Protein AF-A0A7X9KZQ4-F1 (afdb_monomer)

Structure (mmCIF, N/CA/C/O backbone):
data_AF-A0A7X9KZQ4-F1
#
_entry.id   AF-A0A7X9KZQ4-F1
#
loop_
_atom_site.group_PDB
_atom_site.id
_atom_site.type_symbol
_atom_site.label_atom_id
_atom_site.label_alt_id
_atom_site.label_comp_id
_atom_site.label_asym_id
_atom_site.label_entity_id
_atom_site.label_seq_id
_atom_site.pdbx_PDB_ins_code
_atom_site.Cartn_x
_atom_site.Cartn_y
_atom_site.Cartn_z
_atom_site.occupancy
_atom_site.B_iso_or_equiv
_atom_site.auth_seq_id
_atom_site.auth_comp_id
_atom_site.auth_asym_id
_atom_site.auth_atom_id
_atom_site.pdbx_PDB_model_num
ATOM 1 N N . MET A 1 1 ? -19.941 10.161 16.113 1.00 64.06 1 MET A N 1
ATOM 2 C CA . MET A 1 1 ? -20.353 10.229 14.690 1.00 64.06 1 MET A CA 1
ATOM 3 C C . MET A 1 1 ? -20.233 8.837 14.089 1.00 64.06 1 MET A C 1
ATOM 5 O O . MET A 1 1 ? -19.388 8.089 14.554 1.00 64.06 1 MET A O 1
ATOM 9 N N . ASN A 1 2 ? -21.068 8.468 13.112 1.00 83.56 2 ASN A N 1
ATOM 10 C CA . ASN A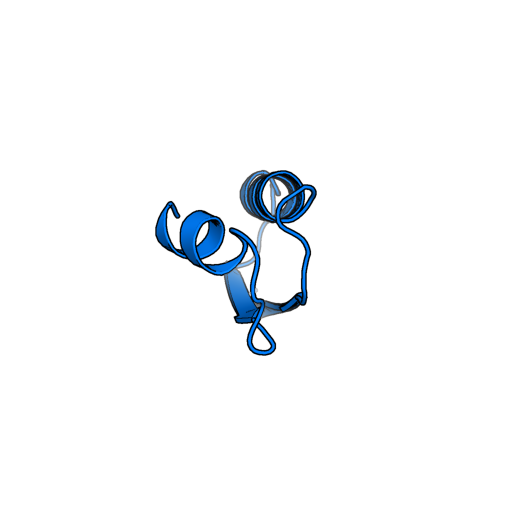 1 2 ? -20.981 7.170 12.423 1.00 83.56 2 ASN A CA 1
ATOM 11 C C . ASN A 1 2 ? -20.522 7.365 10.967 1.00 83.56 2 ASN A C 1
ATOM 13 O O . ASN A 1 2 ? -21.197 6.943 10.033 1.00 83.56 2 ASN A O 1
ATOM 17 N N . THR A 1 3 ? -19.418 8.092 10.789 1.00 91.25 3 THR A N 1
ATOM 18 C CA . THR A 1 3 ? -18.812 8.352 9.477 1.00 91.25 3 THR A CA 1
ATOM 19 C C . THR A 1 3 ? -17.807 7.244 9.168 1.00 91.25 3 THR A C 1
ATOM 21 O O . THR A 1 3 ? -16.982 6.915 10.021 1.00 91.25 3 THR A O 1
ATOM 24 N N . MET A 1 4 ? -17.893 6.674 7.966 1.00 96.00 4 MET A N 1
ATOM 25 C CA . MET A 1 4 ? -16.900 5.753 7.412 1.00 96.00 4 MET A CA 1
ATOM 26 C C . MET A 1 4 ? -16.113 6.482 6.323 1.00 96.00 4 MET A C 1
ATOM 28 O O . MET A 1 4 ? -16.722 7.088 5.440 1.00 96.00 4 MET A O 1
ATOM 32 N N . VAL A 1 5 ? -14.785 6.423 6.384 1.00 97.75 5 VAL A N 1
ATOM 33 C CA . VAL A 1 5 ? -13.893 6.940 5.339 1.00 97.75 5 VAL A CA 1
ATOM 34 C C . VAL A 1 5 ? -13.353 5.777 4.513 1.00 97.75 5 VAL A C 1
ATOM 36 O O . VAL A 1 5 ? -12.715 4.880 5.053 1.00 97.75 5 VAL A O 1
ATOM 39 N N . SER A 1 6 ? -13.560 5.809 3.200 1.00 98.31 6 SER A N 1
ATOM 40 C CA . SER A 1 6 ? -12.941 4.851 2.281 1.00 98.31 6 SER A CA 1
ATOM 41 C C . SER A 1 6 ? -11.724 5.498 1.624 1.00 98.31 6 SER A C 1
ATOM 43 O O . SER A 1 6 ? -11.850 6.482 0.892 1.00 98.31 6 SER A O 1
ATOM 45 N N . ILE A 1 7 ? -10.535 4.960 1.888 1.00 98.38 7 ILE A N 1
ATOM 46 C CA . ILE A 1 7 ? -9.285 5.391 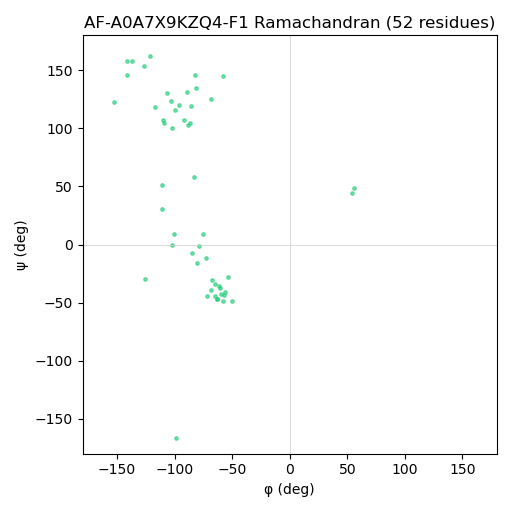1.258 1.00 98.38 7 ILE A CA 1
ATOM 47 C C . ILE A 1 7 ? -9.111 4.590 -0.033 1.00 98.38 7 ILE A C 1
ATOM 49 O O . ILE A 1 7 ? -8.719 3.426 -0.003 1.00 98.38 7 ILE A O 1
ATOM 53 N N . CYS A 1 8 ? -9.395 5.211 -1.177 1.00 98.44 8 CYS A N 1
ATOM 54 C CA . CYS A 1 8 ? -9.176 4.604 -2.490 1.00 98.44 8 CYS A CA 1
ATOM 55 C C . CYS A 1 8 ? -7.735 4.855 -2.956 1.00 98.44 8 CYS A C 1
ATOM 57 O O . CYS A 1 8 ? -7.398 5.959 -3.385 1.00 98.44 8 CYS A O 1
ATOM 59 N N . CYS A 1 9 ? -6.887 3.832 -2.891 1.00 98.44 9 CYS A N 1
ATOM 60 C CA . CYS A 1 9 ? -5.496 3.881 -3.328 1.00 98.44 9 CYS A CA 1
ATOM 61 C C . CYS A 1 9 ? -5.348 3.190 -4.690 1.00 98.44 9 CYS A C 1
ATOM 63 O O . CYS A 1 9 ? -5.291 1.966 -4.773 1.00 98.44 9 CYS A O 1
ATOM 65 N N . ALA A 1 10 ? -5.294 3.973 -5.768 1.00 98.25 10 ALA A N 1
ATOM 66 C CA . ALA A 1 10 ? -4.928 3.464 -7.087 1.00 98.25 10 ALA A CA 1
ATOM 67 C C . ALA A 1 10 ? -3.400 3.372 -7.204 1.00 98.25 10 ALA A C 1
ATOM 69 O O . ALA A 1 10 ? -2.690 4.310 -6.832 1.00 98.25 10 ALA A O 1
ATOM 70 N N . THR A 1 11 ? -2.889 2.258 -7.721 1.00 98.25 11 THR A N 1
ATOM 71 C CA . THR A 1 11 ? -1.449 2.007 -7.816 1.00 98.25 11 THR A CA 1
ATOM 72 C C . THR A 1 11 ? -1.078 1.301 -9.120 1.00 98.25 11 THR A C 1
ATOM 74 O O . THR A 1 11 ? -1.841 0.483 -9.628 1.00 98.25 11 THR A O 1
ATOM 77 N N . TYR A 1 12 ? 0.101 1.626 -9.657 1.00 98.56 12 TYR A N 1
ATOM 78 C CA . TYR A 1 12 ? 0.705 0.970 -10.817 1.00 98.56 12 TYR A CA 1
ATOM 79 C C . TYR A 1 12 ? 2.229 1.100 -10.744 1.00 98.56 12 TYR A C 1
ATOM 81 O O . TYR A 1 12 ? 2.751 2.211 -10.691 1.00 98.56 12 TYR A O 1
ATOM 89 N N . MET A 1 13 ? 2.949 -0.020 -10.756 1.00 98.31 13 MET A N 1
ATOM 90 C CA . MET A 1 13 ? 4.414 -0.081 -10.687 1.00 98.31 13 MET A CA 1
ATOM 91 C C . MET A 1 13 ? 5.021 0.674 -9.485 1.00 98.31 13 MET A C 1
ATOM 93 O O . MET A 1 13 ? 5.987 1.431 -9.621 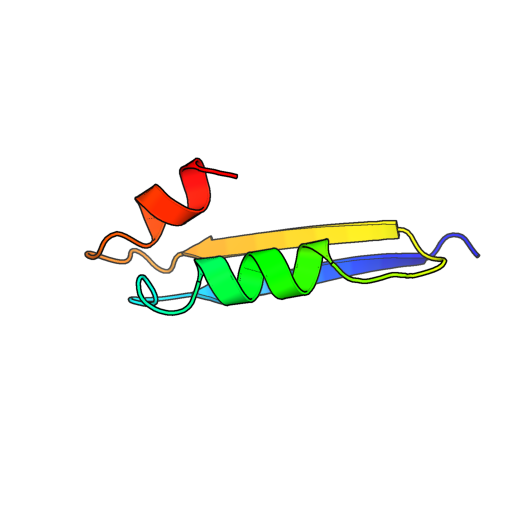1.00 98.31 13 MET A O 1
ATOM 97 N N . HIS A 1 14 ? 4.435 0.504 -8.297 1.00 98.38 14 HIS A N 1
ATOM 98 C CA . HIS A 1 14 ? 4.845 1.210 -7.078 1.00 98.38 14 HIS A CA 1
ATOM 99 C C . HIS A 1 14 ? 5.507 0.297 -6.041 1.00 98.38 14 HIS A C 1
ATOM 101 O O . HIS A 1 14 ? 5.442 0.594 -4.846 1.00 98.38 14 HIS A O 1
ATOM 107 N N . GLU A 1 15 ? 6.197 -0.775 -6.443 1.00 98.50 15 GLU A N 1
ATOM 108 C CA . GLU A 1 15 ? 6.824 -1.698 -5.482 1.00 98.50 15 GLU A CA 1
ATOM 109 C C . GLU A 1 15 ? 7.749 -1.008 -4.459 1.00 98.50 15 GLU A C 1
ATOM 111 O O . GLU A 1 15 ? 7.892 -1.463 -3.329 1.00 98.50 15 GLU A O 1
ATOM 116 N N . LYS A 1 16 ? 8.348 0.130 -4.828 1.00 98.50 16 LYS A N 1
ATOM 117 C CA . LYS A 1 16 ? 9.269 0.891 -3.968 1.00 98.50 16 LYS A CA 1
ATOM 118 C C . LYS A 1 16 ? 8.578 1.777 -2.931 1.00 98.50 16 LYS A C 1
ATOM 120 O O . LYS A 1 16 ? 9.248 2.249 -2.018 1.00 98.50 16 LYS A O 1
ATOM 125 N N . TYR A 1 17 ? 7.282 2.036 -3.087 1.00 98.25 17 TYR A N 1
ATOM 126 C CA . TYR A 1 17 ? 6.560 3.050 -2.310 1.00 98.25 17 TYR A CA 1
ATOM 127 C C . TYR A 1 17 ? 5.319 2.496 -1.617 1.00 98.25 17 TYR A C 1
ATOM 129 O O . TYR A 1 17 ? 4.963 2.974 -0.543 1.00 98.25 17 TYR A O 1
ATOM 137 N N . LEU A 1 18 ? 4.681 1.473 -2.196 1.00 98.56 18 LEU A N 1
ATOM 138 C CA . LEU A 1 18 ? 3.368 1.018 -1.753 1.00 98.56 18 LEU A CA 1
ATOM 139 C C . LEU A 1 18 ? 3.355 0.571 -0.286 1.00 98.56 18 LEU A C 1
ATOM 141 O O . LEU A 1 18 ? 2.445 0.954 0.438 1.00 98.56 18 LEU A O 1
ATOM 145 N N . ALA A 1 19 ? 4.369 -0.168 0.174 1.00 98.62 19 ALA A N 1
ATOM 146 C CA . ALA A 1 19 ? 4.447 -0.587 1.576 1.00 98.62 19 ALA A CA 1
ATOM 147 C C . ALA A 1 19 ? 4.450 0.626 2.524 1.00 98.62 19 ALA A C 1
ATOM 149 O O . ALA A 1 19 ? 3.625 0.710 3.425 1.00 98.62 19 ALA A O 1
ATOM 150 N N . GLN A 1 20 ? 5.296 1.628 2.256 1.00 98.69 20 GLN A N 1
ATOM 151 C CA . GLN A 1 20 ? 5.335 2.860 3.051 1.00 98.69 20 GLN A CA 1
ATOM 152 C C . GLN A 1 20 ? 3.991 3.604 3.026 1.00 98.69 20 GLN A C 1
ATOM 154 O O . GLN A 1 20 ? 3.578 4.167 4.038 1.00 98.69 20 GLN A O 1
ATOM 159 N N . THR A 1 21 ? 3.302 3.611 1.882 1.00 98.50 21 THR A N 1
ATOM 160 C CA . THR A 1 21 ? 1.964 4.198 1.761 1.00 98.50 21 THR A CA 1
ATOM 161 C C . THR A 1 21 ? 0.942 3.470 2.637 1.00 98.50 21 THR A C 1
ATOM 163 O O . THR A 1 21 ? 0.205 4.131 3.364 1.00 98.50 21 THR A O 1
ATOM 166 N N . ILE A 1 22 ? 0.923 2.132 2.612 1.00 98.56 22 ILE A N 1
ATOM 167 C CA . ILE A 1 22 ? 0.012 1.319 3.432 1.00 98.56 22 ILE A CA 1
ATOM 168 C C . ILE A 1 22 ? 0.294 1.536 4.923 1.00 98.56 22 ILE A C 1
ATOM 170 O O . ILE A 1 22 ? -0.640 1.823 5.669 1.00 98.56 22 ILE A O 1
ATOM 174 N N . GLU A 1 23 ? 1.563 1.502 5.347 1.00 98.62 23 GLU A N 1
ATOM 175 C CA . GLU A 1 23 ? 1.948 1.816 6.735 1.00 98.62 23 GLU A CA 1
ATOM 176 C C . GLU A 1 23 ? 1.462 3.210 7.159 1.00 98.62 23 GLU A C 1
ATOM 178 O O . GLU A 1 23 ? 0.938 3.390 8.258 1.00 98.62 23 GLU A O 1
ATOM 183 N N . GLY A 1 24 ? 1.568 4.196 6.262 1.00 98.62 24 GLY A N 1
ATOM 184 C CA . GLY A 1 24 ? 1.076 5.552 6.491 1.00 98.62 24 GLY A CA 1
ATOM 185 C C . GLY A 1 24 ? -0.436 5.628 6.723 1.00 98.62 24 GLY A C 1
ATOM 186 O O . GLY A 1 24 ? -0.884 6.438 7.536 1.00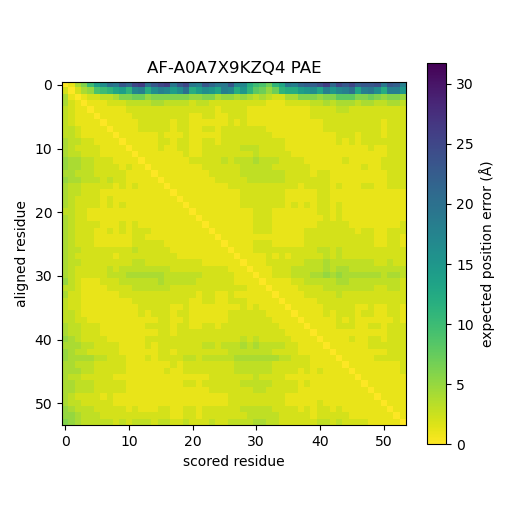 98.62 24 GLY A O 1
ATOM 187 N N . PHE A 1 25 ? -1.228 4.788 6.051 1.00 98.25 25 PHE A N 1
ATOM 188 C CA . PHE A 1 25 ? -2.667 4.681 6.310 1.00 98.25 25 PHE A CA 1
ATOM 189 C C . PHE A 1 25 ? -2.954 3.988 7.644 1.00 98.25 25 PHE A C 1
ATOM 191 O O . PHE A 1 25 ? -3.784 4.471 8.409 1.00 98.25 25 PHE A O 1
ATOM 198 N N . LEU A 1 26 ? -2.258 2.886 7.937 1.00 98.12 26 LEU A N 1
ATOM 199 C CA . LEU A 1 26 ? -2.480 2.078 9.140 1.00 98.12 26 LEU A CA 1
ATOM 200 C C . LEU A 1 26 ? -2.096 2.807 10.434 1.00 98.12 26 LEU A C 1
ATOM 202 O O . LEU A 1 26 ? -2.712 2.576 11.471 1.00 98.12 26 LEU A O 1
ATOM 206 N N . MET A 1 27 ? -1.106 3.703 10.383 1.00 98.06 27 MET A N 1
ATOM 207 C CA . MET A 1 27 ? -0.639 4.446 11.559 1.00 98.06 27 MET A CA 1
ATOM 208 C C . MET A 1 27 ? -1.526 5.638 11.959 1.00 98.06 27 MET A C 1
ATOM 210 O O . MET A 1 27 ? -1.192 6.341 12.912 1.00 98.06 27 MET A O 1
ATOM 214 N N . GLN A 1 28 ? -2.610 5.925 11.228 1.00 98.12 28 GLN A N 1
ATOM 215 C CA . GLN A 1 28 ? -3.470 7.074 11.524 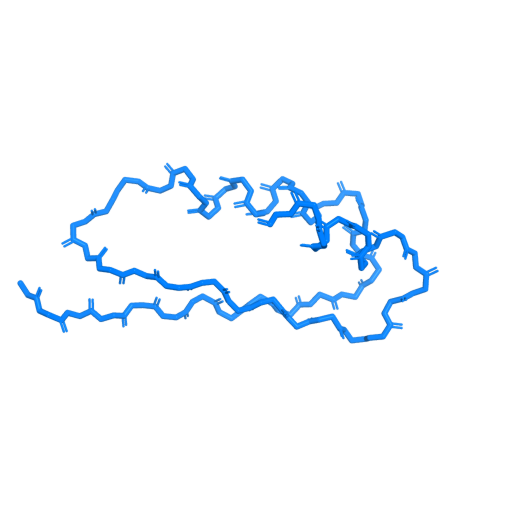1.00 98.12 28 GLN A CA 1
ATOM 216 C C . GLN A 1 28 ? -4.232 6.883 12.845 1.00 98.12 28 GLN A C 1
ATOM 218 O O . GLN A 1 28 ? -4.988 5.925 13.010 1.00 98.12 28 GLN A O 1
ATOM 223 N N . GLU A 1 29 ? -4.098 7.847 13.758 1.00 97.81 29 GLU A N 1
ATOM 224 C CA . GLU A 1 29 ? -4.916 7.956 14.968 1.00 97.81 29 GLU A CA 1
ATOM 225 C C . GLU A 1 29 ? -6.132 8.845 14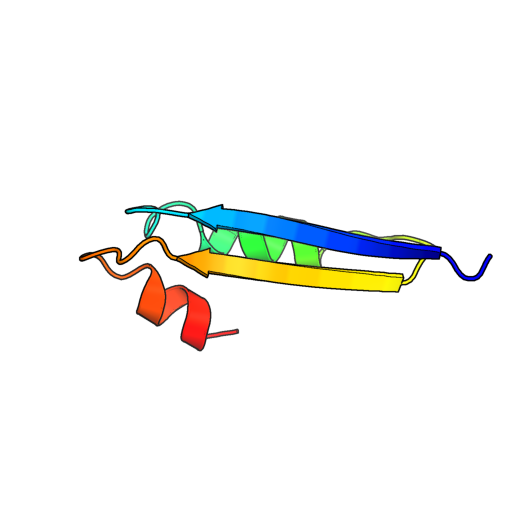.684 1.00 97.81 29 GLU A C 1
ATOM 227 O O . GLU A 1 29 ? -6.015 10.060 14.524 1.00 97.81 29 GLU A O 1
ATOM 232 N N . VAL A 1 30 ? -7.311 8.232 14.583 1.00 95.62 30 VAL A N 1
ATOM 233 C CA . VAL A 1 30 ? -8.560 8.904 14.194 1.00 95.62 30 VAL A CA 1
ATOM 234 C C . VAL A 1 30 ? -9.728 8.454 15.072 1.00 95.62 30 VAL A C 1
ATOM 236 O O . VAL A 1 30 ? -9.702 7.375 15.660 1.00 95.62 30 VAL A O 1
ATOM 239 N N . ASP A 1 31 ? -10.778 9.273 15.148 1.00 96.38 31 ASP A N 1
ATOM 240 C CA . ASP A 1 31 ? -12.001 9.016 15.925 1.00 96.38 31 ASP A CA 1
ATOM 241 C C . ASP A 1 31 ? -13.182 8.507 15.067 1.00 96.38 31 ASP A C 1
ATOM 243 O O . ASP A 1 31 ? -14.313 8.371 15.549 1.00 96.38 31 ASP A O 1
ATOM 247 N N . PHE A 1 32 ? -12.916 8.186 13.797 1.00 95.69 32 PHE A N 1
ATOM 248 C CA . PHE A 1 32 ? -13.852 7.602 12.836 1.00 95.69 32 PHE A CA 1
ATOM 249 C C . PHE A 1 32 ? -13.351 6.252 12.307 1.00 95.69 32 PHE A C 1
ATOM 251 O O . PHE A 1 32 ? -12.176 5.910 12.414 1.00 95.69 32 PHE A O 1
ATOM 258 N N . LYS A 1 33 ? -14.255 5.462 11.715 1.00 96.88 33 LYS A N 1
ATOM 259 C CA . LYS A 1 33 ? -13.881 4.201 11.059 1.00 96.88 33 LYS A CA 1
ATOM 260 C C . LYS A 1 33 ? -13.375 4.476 9.650 1.00 96.88 33 LYS A C 1
ATOM 262 O O . LYS A 1 33 ? -13.904 5.362 8.976 1.00 96.88 33 LYS A O 1
ATOM 267 N N . TYR A 1 34 ? -12.413 3.686 9.193 1.00 97.94 34 TYR A N 1
ATOM 268 C CA . TYR A 1 34 ? -11.965 3.739 7.811 1.00 97.94 34 TYR A CA 1
ATOM 269 C C . TYR A 1 34 ? -11.648 2.355 7.246 1.00 97.94 34 TYR A C 1
ATOM 271 O O . TYR A 1 34 ? -11.392 1.404 7.984 1.00 97.94 34 TYR A O 1
ATOM 279 N N . GLU A 1 35 ? -11.682 2.270 5.922 1.00 97.94 35 GLU A N 1
ATOM 280 C CA . GLU A 1 35 ? -11.243 1.126 5.129 1.00 97.94 35 GLU A CA 1
ATOM 281 C C . GLU A 1 35 ? -10.234 1.588 4.075 1.00 97.94 35 GLU A C 1
ATOM 283 O O . GLU A 1 35 ? -10.250 2.743 3.641 1.00 97.94 35 GLU A O 1
ATOM 288 N N . ILE A 1 36 ? -9.353 0.683 3.656 1.00 98.50 36 ILE A N 1
ATOM 289 C CA . ILE A 1 36 ? -8.339 0.941 2.633 1.00 98.50 36 ILE A CA 1
ATOM 290 C C . ILE A 1 36 ? -8.637 0.024 1.449 1.00 98.50 36 ILE A C 1
ATOM 292 O O . ILE A 1 36 ? -8.609 -1.198 1.578 1.00 98.50 36 ILE A O 1
ATOM 296 N N . LEU A 1 37 ? -8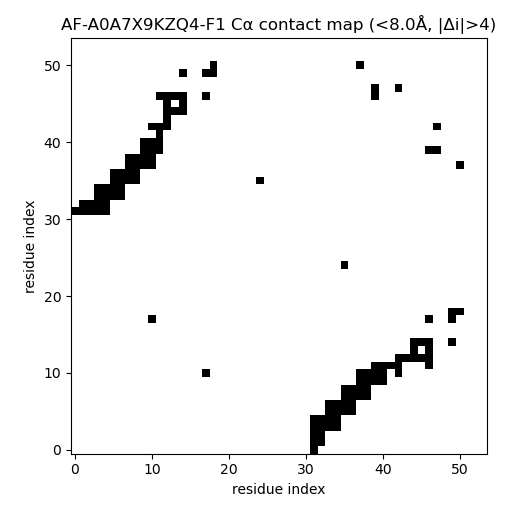.921 0.617 0.292 1.00 98.50 37 LEU A N 1
ATOM 297 C CA . LEU A 1 37 ? -9.195 -0.084 -0.957 1.00 98.50 37 LEU A CA 1
ATOM 298 C C . LEU A 1 37 ? -8.017 0.138 -1.903 1.00 98.50 37 LEU A C 1
ATOM 300 O O . LEU A 1 37 ? -7.864 1.226 -2.460 1.00 98.50 37 LEU A O 1
ATOM 304 N N . ILE A 1 38 ? -7.180 -0.883 -2.076 1.00 98.50 38 ILE A N 1
ATOM 305 C CA . ILE A 1 38 ? -6.023 -0.818 -2.974 1.00 98.50 38 ILE A CA 1
ATOM 306 C C . ILE A 1 38 ? -6.405 -1.417 -4.325 1.00 98.50 38 ILE A C 1
ATOM 308 O O . ILE A 1 38 ? -6.769 -2.590 -4.416 1.00 98.50 38 ILE A O 1
ATOM 312 N N . HIS A 1 39 ? -6.308 -0.610 -5.376 1.00 98.31 39 HIS A N 1
ATOM 313 C CA . HIS A 1 39 ? -6.536 -1.026 -6.751 1.00 98.31 39 HIS A CA 1
ATOM 314 C C . HIS A 1 39 ? -5.216 -1.022 -7.517 1.00 98.31 39 HIS A C 1
ATOM 316 O O . HIS A 1 39 ? -4.687 0.041 -7.839 1.00 98.31 39 HIS A O 1
ATOM 322 N N . ASP A 1 40 ? -4.694 -2.214 -7.797 1.00 98.50 40 ASP A N 1
ATOM 323 C CA . ASP A 1 40 ? -3.544 -2.389 -8.677 1.00 98.50 40 ASP A CA 1
ATOM 324 C C . ASP A 1 40 ? -3.979 -2.469 -10.145 1.00 98.50 40 ASP A C 1
ATOM 326 O O . ASP A 1 40 ? -4.699 -3.394 -10.530 1.00 98.50 40 ASP A O 1
ATOM 330 N N . ASP A 1 41 ? -3.498 -1.535 -10.965 1.00 98.44 41 ASP A N 1
ATOM 331 C CA . ASP A 1 41 ? -3.775 -1.465 -12.405 1.00 98.44 41 ASP A CA 1
ATOM 332 C C . ASP A 1 41 ? -2.847 -2.396 -13.207 1.00 98.44 41 ASP A C 1
ATOM 334 O O . ASP A 1 41 ? -2.069 -1.983 -14.065 1.00 98.44 41 ASP A O 1
ATOM 338 N N . ALA A 1 42 ? -2.897 -3.690 -12.880 1.00 98.12 42 ALA A N 1
ATOM 339 C CA . ALA A 1 42 ? -2.128 -4.750 -13.534 1.00 98.12 42 ALA A CA 1
ATOM 340 C C . ALA A 1 42 ? -0.603 -4.509 -13.545 1.00 98.12 42 ALA A C 1
ATOM 342 O O . ALA A 1 42 ? 0.068 -4.671 -14.576 1.00 98.12 42 ALA A O 1
ATOM 343 N N . SER A 1 43 ? -0.035 -4.159 -12.388 1.00 98.56 43 SER A N 1
ATOM 344 C CA . SER A 1 43 ? 1.413 -4.006 -12.249 1.00 98.56 43 SER A CA 1
ATOM 345 C C . SER A 1 43 ? 2.169 -5.285 -12.604 1.00 98.56 43 SER A C 1
ATOM 347 O O . SER A 1 43 ? 1.735 -6.404 -12.326 1.00 98.56 43 SER A O 1
ATOM 349 N N . LYS A 1 44 ? 3.351 -5.111 -13.203 1.00 98.31 44 LYS A N 1
ATOM 350 C CA . LYS A 1 44 ? 4.265 -6.210 -13.570 1.00 98.31 44 LYS A CA 1
ATOM 351 C C . LYS A 1 44 ? 5.444 -6.371 -12.606 1.00 98.31 44 LYS A C 1
ATOM 353 O O . LYS A 1 44 ? 6.295 -7.226 -12.832 1.00 98.31 44 LYS A O 1
ATOM 358 N N . ASP A 1 45 ? 5.514 -5.523 -11.588 1.00 98.56 45 ASP A N 1
ATOM 359 C CA . ASP A 1 45 ? 6.526 -5.534 -10.536 1.00 98.56 45 ASP A CA 1
ATOM 360 C C . ASP A 1 45 ? 5.977 -6.226 -9.268 1.00 98.56 45 ASP A C 1
ATOM 362 O O . ASP A 1 45 ? 4.935 -6.888 -9.305 1.00 98.56 45 ASP A O 1
ATOM 366 N N . ASN A 1 46 ? 6.655 -6.088 -8.126 1.00 98.50 46 ASN A N 1
ATOM 367 C CA . ASN A 1 46 ? 6.226 -6.734 -6.880 1.00 98.50 46 ASN A CA 1
ATOM 368 C C . ASN A 1 46 ? 5.022 -6.066 -6.190 1.00 98.50 46 ASN A C 1
ATOM 370 O O . ASN A 1 46 ? 4.676 -6.467 -5.078 1.00 98.50 46 ASN A O 1
ATOM 374 N N . THR A 1 47 ? 4.343 -5.098 -6.818 1.00 98.62 47 THR A N 1
ATOM 375 C CA . THR A 1 47 ? 3.177 -4.400 -6.243 1.00 98.62 47 THR A CA 1
ATOM 376 C C . THR A 1 47 ? 2.130 -5.380 -5.695 1.00 98.62 47 THR A C 1
ATOM 378 O O . THR A 1 47 ? 1.734 -5.275 -4.538 1.00 98.62 47 THR A O 1
ATOM 381 N N . GLN A 1 48 ? 1.744 -6.404 -6.464 1.00 98.31 48 GLN A N 1
ATOM 382 C CA . GLN A 1 48 ? 0.782 -7.429 -6.021 1.00 98.31 48 GLN A CA 1
ATOM 383 C C . GLN A 1 48 ? 1.285 -8.281 -4.851 1.00 98.31 48 GLN A C 1
ATOM 385 O O . GLN A 1 48 ? 0.493 -8.715 -4.015 1.00 98.31 48 GLN A O 1
ATOM 390 N N . ALA A 1 49 ? 2.590 -8.558 -4.792 1.00 98.62 49 ALA A N 1
ATOM 391 C CA . ALA A 1 49 ? 3.174 -9.312 -3.688 1.00 98.62 49 ALA A CA 1
ATOM 392 C C . ALA A 1 49 ? 3.131 -8.499 -2.388 1.00 98.62 49 ALA A C 1
ATOM 394 O O . ALA A 1 49 ? 2.800 -9.053 -1.344 1.00 98.62 49 ALA A O 1
ATOM 395 N N . ILE A 1 50 ? 3.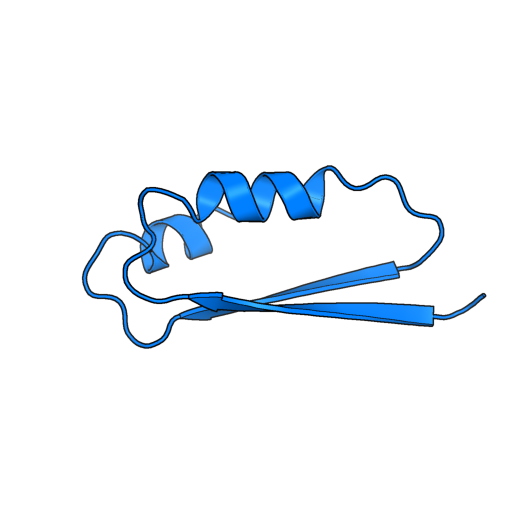384 -7.189 -2.477 1.00 98.62 50 ILE A N 1
ATOM 396 C CA . ILE A 1 50 ? 3.264 -6.253 -1.353 1.00 98.62 50 ILE A CA 1
ATOM 397 C C . ILE A 1 50 ? 1.810 -6.156 -0.891 1.00 98.62 50 ILE A C 1
ATOM 399 O O . ILE A 1 50 ? 1.559 -6.243 0.300 1.00 98.62 50 ILE A O 1
ATOM 403 N N . ILE A 1 51 ? 0.834 -6.049 -1.802 1.00 98.25 51 ILE A N 1
ATOM 404 C CA . ILE A 1 51 ? -0.592 -6.021 -1.419 1.00 98.25 51 ILE A CA 1
ATOM 405 C C . ILE A 1 51 ? -0.974 -7.278 -0.626 1.00 98.25 51 ILE A C 1
ATOM 407 O O . ILE A 1 51 ? -1.653 -7.175 0.385 1.00 98.25 51 ILE A O 1
ATOM 411 N N . LYS A 1 52 ? -0.514 -8.459 -1.056 1.00 97.81 52 LYS A N 1
ATOM 412 C CA . LYS A 1 52 ? -0.834 -9.747 -0.413 1.00 97.81 52 LYS A CA 1
ATOM 413 C C . LYS A 1 52 ? -0.148 -9.980 0.935 1.00 97.81 52 LYS A C 1
ATOM 415 O O . LYS A 1 52 ? -0.480 -10.966 1.589 1.00 97.81 52 LYS A O 1
ATOM 420 N N . SER A 1 53 ? 0.837 -9.165 1.318 1.00 97.88 53 SER A N 1
ATOM 421 C CA . SER A 1 53 ? 1.499 -9.302 2.622 1.00 97.88 53 SER A CA 1
ATOM 422 C C . SER A 1 53 ? 0.766 -8.597 3.766 1.00 97.88 53 SER A C 1
ATOM 424 O O . SER A 1 53 ? 1.184 -8.760 4.911 1.00 97.88 53 SER A O 1
ATOM 426 N N . TYR A 1 54 ? -0.285 -7.831 3.461 1.00 95.50 54 TYR A N 1
ATOM 427 C CA . TYR A 1 54 ? -1.175 -7.163 4.415 1.00 95.50 54 TYR A CA 1
ATOM 428 C C . TYR A 1 54 ? -2.509 -7.907 4.523 1.00 95.50 54 TYR A C 1
ATOM 430 O O . TYR A 1 54 ? -3.071 -7.922 5.641 1.00 95.50 54 TYR A O 1
#

Secondary structure (DSSP, 8-state):
---EEEEEEEESS-TTTHHHHHHHHHT---SSEEEEEEEE---SSTHHHHHTT-

Sequence (54 aa):
MNTMVSICCATYMHEKYLAQTIEGFLMQEVDFKYEILIHDDASKDNTQAIIKSY

Foldseek 3Di:
DADEAEAEAEDE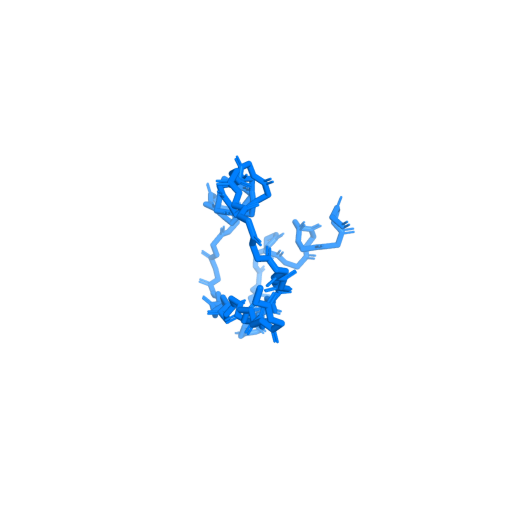QPPVCVLVVVVVVVPDDDPYHYDYHYHYPPHPDCPVVSVVVD

Solvent-accessible surface area (backbone atoms only — not comparable to full-atom values): 3513 Å² total; per-residue (Å²): 128,94,57,75,45,76,46,80,43,79,43,62,70,38,57,91,45,49,64,65,53,51,52,58,61,70,68,60,88,71,94,58,52,72,50,81,47,79,44,71,70,76,47,89,55,55,36,65,59,56,61,71,74,111

Mean predicted aligned error: 2.31 Å

pLDDT: mean 97.05, std 5.07, range [64.06, 98.69]

Nearest PDB structures (foldseek):
  7yhj-assembly2_D-2  TM=4.247E-01  e=3.528E+00  Escherichia coli
  5l1h-assembly1_D  TM=4.722E-01  e=4.046E+00  Rattus norvegicus
  7rz4-assembly1_B  TM=5.538E-01  e=8.024E+00  Rattus norvegicus

Radius of gyration: 12.33 Å; Cα contacts (8 Å, |Δi|>4): 64; chains: 1; bounding box: 30×20×30 Å